Protein AF-A0A9D3A154-F1 (afdb_monomer_lite)

Structure (mmCIF, N/CA/C/O backbone):
data_AF-A0A9D3A154-F1
#
_entry.id   AF-A0A9D3A154-F1
#
loop_
_atom_site.group_PDB
_atom_site.id
_atom_site.type_symbol
_atom_site.label_atom_id
_atom_site.label_alt_id
_atom_site.label_comp_id
_atom_site.label_asym_id
_atom_site.label_entity_id
_atom_site.label_seq_id
_atom_site.pdbx_PDB_ins_code
_atom_site.Cartn_x
_atom_site.Cartn_y
_atom_site.Cartn_z
_atom_site.occupancy
_atom_site.B_iso_or_equiv
_atom_site.auth_seq_id
_atom_site.auth_comp_id
_atom_site.auth_asym_id
_atom_site.auth_atom_id
_atom_site.pdbx_PDB_model_num
ATOM 1 N N . MET A 1 1 ? 9.522 -11.370 -33.862 1.00 30.44 1 MET A N 1
ATOM 2 C CA . MET A 1 1 ? 8.485 -11.653 -32.853 1.00 30.44 1 MET A CA 1
ATOM 3 C C . MET A 1 1 ? 9.233 -11.947 -31.583 1.00 30.44 1 MET A C 1
ATOM 5 O O . MET A 1 1 ? 9.770 -13.033 -31.438 1.00 30.44 1 MET A O 1
ATOM 9 N N . GLU A 1 2 ? 9.398 -10.911 -30.780 1.00 31.50 2 GLU A N 1
ATOM 10 C CA . GLU A 1 2 ? 9.996 -10.977 -29.456 1.00 31.50 2 GLU A CA 1
ATOM 11 C C . GLU A 1 2 ? 8.794 -10.870 -28.520 1.00 31.50 2 GLU A C 1
ATOM 13 O O . GLU A 1 2 ? 8.048 -9.892 -28.587 1.00 31.50 2 GLU A O 1
ATOM 18 N N . GLU A 1 3 ? 8.485 -11.957 -27.817 1.00 31.73 3 GLU A N 1
ATOM 19 C CA . GLU A 1 3 ? 7.408 -11.964 -26.832 1.00 31.73 3 GLU A CA 1
ATOM 20 C C . GLU A 1 3 ? 7.877 -11.118 -25.647 1.00 31.73 3 GLU A C 1
ATOM 22 O O . GLU A 1 3 ? 8.696 -11.548 -24.839 1.00 31.73 3 GLU A O 1
ATOM 27 N N . ASP A 1 4 ? 7.407 -9.872 -25.625 1.00 33.56 4 ASP A N 1
ATOM 28 C CA . ASP A 1 4 ? 7.617 -8.891 -24.563 1.00 33.56 4 ASP A CA 1
ATOM 29 C C . ASP A 1 4 ? 6.928 -9.440 -23.297 1.00 33.56 4 ASP A C 1
ATOM 31 O O . ASP A 1 4 ? 5.704 -9.365 -23.150 1.00 33.56 4 ASP A O 1
ATOM 35 N N . GLU A 1 5 ? 7.701 -10.099 -22.428 1.00 31.95 5 GLU A N 1
ATOM 36 C CA . GLU A 1 5 ? 7.238 -10.611 -21.137 1.00 31.95 5 GLU A CA 1
ATOM 37 C C . GLU A 1 5 ? 6.654 -9.422 -20.349 1.00 31.95 5 GLU A C 1
ATOM 39 O O . GLU A 1 5 ? 7.361 -8.432 -20.140 1.00 31.95 5 GLU A O 1
ATOM 44 N N . PRO A 1 6 ? 5.367 -9.437 -19.951 1.00 35.31 6 PRO A N 1
ATOM 45 C CA . PRO A 1 6 ? 4.766 -8.275 -19.318 1.00 35.31 6 PRO A CA 1
ATOM 46 C C . PRO A 1 6 ? 5.493 -7.993 -18.004 1.00 35.31 6 PRO A C 1
ATOM 48 O O . PRO A 1 6 ? 5.535 -8.845 -17.116 1.00 35.31 6 PRO A O 1
ATOM 51 N N . ASP A 1 7 ? 6.065 -6.790 -17.890 1.00 35.94 7 ASP A N 1
ATOM 52 C CA . ASP A 1 7 ? 6.699 -6.294 -16.672 1.00 35.94 7 ASP A CA 1
ATOM 53 C C . ASP A 1 7 ? 5.671 -6.305 -15.525 1.00 35.94 7 ASP A C 1
ATOM 55 O O . ASP A 1 7 ? 4.886 -5.375 -15.323 1.00 35.94 7 ASP A O 1
ATOM 59 N N . CYS A 1 8 ? 5.655 -7.408 -14.776 1.00 24.75 8 CYS A N 1
ATOM 60 C CA . CYS A 1 8 ? 4.882 -7.578 -13.558 1.00 24.75 8 CYS A CA 1
ATOM 61 C C . CYS A 1 8 ? 5.476 -6.678 -12.471 1.00 24.75 8 CYS A C 1
ATOM 63 O O . CYS A 1 8 ? 6.341 -7.089 -11.694 1.00 24.75 8 CYS A O 1
ATOM 65 N N . TYR A 1 9 ? 5.000 -5.438 -12.396 1.00 34.34 9 TYR A N 1
ATOM 66 C CA . TYR A 1 9 ? 5.184 -4.610 -11.214 1.00 34.34 9 TYR A CA 1
ATOM 67 C C . TYR A 1 9 ? 4.374 -5.238 -10.073 1.00 34.34 9 TYR A C 1
ATOM 69 O O . TYR A 1 9 ? 3.149 -5.158 -10.017 1.00 34.34 9 TYR A O 1
ATOM 77 N N . LEU A 1 10 ? 5.077 -5.942 -9.187 1.00 30.25 10 LEU A N 1
ATOM 78 C CA . LEU A 1 10 ? 4.540 -6.527 -7.962 1.00 30.25 10 LEU A CA 1
ATOM 79 C C . LEU A 1 10 ? 3.996 -5.417 -7.050 1.00 30.25 10 LEU A C 1
ATOM 81 O O . LEU A 1 10 ? 4.745 -4.830 -6.271 1.00 30.25 10 LEU A O 1
ATOM 85 N N . LEU A 1 11 ? 2.686 -5.167 -7.100 1.00 33.34 11 LEU A N 1
ATOM 86 C CA . LEU A 1 11 ? 1.977 -4.481 -6.020 1.00 33.34 11 LEU A CA 1
ATOM 87 C C . LEU A 1 11 ? 2.006 -5.390 -4.781 1.00 33.34 11 LEU A C 1
ATOM 89 O O . LEU A 1 11 ? 1.239 -6.345 -4.671 1.00 33.34 11 LEU A O 1
ATOM 93 N N . GLN A 1 12 ? 2.926 -5.122 -3.851 1.00 35.62 12 GLN A N 1
ATOM 94 C CA . GLN A 1 12 ? 2.906 -5.750 -2.530 1.00 35.62 12 GLN A CA 1
ATOM 95 C C . GLN A 1 12 ? 1.895 -5.022 -1.644 1.00 35.62 12 GLN A C 1
ATOM 97 O O . GLN A 1 12 ? 2.239 -4.080 -0.942 1.00 35.62 12 GLN A O 1
ATOM 102 N N . LEU A 1 13 ? 0.649 -5.489 -1.649 1.00 35.44 13 LEU A N 1
ATOM 103 C CA . LEU A 1 13 ? -0.333 -5.129 -0.631 1.00 35.44 13 LEU A CA 1
ATOM 104 C C . LEU A 1 13 ? -0.162 -6.089 0.554 1.00 35.44 13 LEU A C 1
ATOM 106 O O . LEU A 1 13 ? -0.408 -7.286 0.423 1.00 35.44 13 LEU A O 1
ATOM 110 N N . ARG A 1 14 ? 0.316 -5.589 1.699 1.00 33.12 14 ARG A N 1
ATOM 111 C CA . ARG A 1 14 ? 0.439 -6.378 2.935 1.00 33.12 14 ARG A CA 1
ATOM 112 C C . ARG A 1 14 ? -0.752 -6.080 3.843 1.00 33.12 14 ARG A C 1
ATOM 114 O O . ARG A 1 14 ? -0.836 -4.995 4.402 1.00 33.12 14 ARG A O 1
ATOM 121 N N . ALA A 1 15 ? -1.660 -7.044 3.981 1.00 29.73 15 ALA A N 1
ATOM 122 C CA . ALA A 1 15 ? -2.709 -7.035 5.000 1.00 29.73 15 ALA A CA 1
ATOM 123 C C . ALA A 1 15 ? -2.252 -7.834 6.236 1.00 29.73 15 ALA A C 1
ATOM 125 O O . ALA A 1 15 ? -1.430 -8.742 6.132 1.00 29.73 15 ALA A O 1
ATOM 126 N N . ILE A 1 16 ? -2.768 -7.453 7.400 1.00 38.03 16 ILE A N 1
ATOM 127 C CA . ILE A 1 16 ? -2.206 -7.697 8.731 1.00 38.03 16 ILE A CA 1
ATOM 128 C C . ILE A 1 16 ? -3.308 -8.410 9.577 1.00 38.03 16 ILE A C 1
ATOM 130 O O . ILE A 1 16 ? -4.285 -7.766 9.969 1.00 38.03 16 ILE A O 1
ATOM 134 N N . ARG A 1 17 ? -3.178 -9.740 9.846 1.00 34.47 17 ARG A N 1
ATOM 135 C CA . ARG A 1 17 ? -3.682 -10.372 11.108 1.00 34.47 17 ARG A CA 1
ATOM 136 C C . ARG A 1 17 ? -2.711 -11.377 11.800 1.00 34.47 17 ARG A C 1
ATOM 138 O O . ARG A 1 17 ? -2.226 -12.319 11.179 1.00 34.47 17 ARG A O 1
ATOM 145 N N . ARG A 1 18 ? -2.468 -11.260 13.124 1.00 48.03 18 ARG A N 1
ATOM 146 C CA . ARG A 1 18 ? -1.496 -12.082 13.911 1.00 48.03 18 ARG A CA 1
ATOM 147 C C . ARG A 1 18 ? -1.865 -13.560 14.176 1.00 48.03 18 ARG A C 1
ATOM 149 O O . ARG A 1 18 ? -2.899 -13.867 14.763 1.00 48.03 18 ARG A O 1
ATOM 156 N N . GLY A 1 19 ? -0.872 -14.436 13.959 1.00 28.89 19 GLY A N 1
ATOM 157 C CA . GLY A 1 19 ? -0.697 -15.760 14.579 1.00 28.89 19 GLY A CA 1
ATOM 158 C C . GLY A 1 19 ? 0.781 -16.197 14.529 1.00 28.89 19 GLY A C 1
ATOM 159 O O . GLY A 1 19 ? 1.389 -16.224 13.466 1.00 28.89 19 GLY A O 1
ATOM 160 N N . LEU A 1 20 ? 1.404 -16.471 15.680 1.00 38.94 20 LEU A N 1
ATOM 161 C CA . LEU A 1 20 ? 2.854 -16.676 15.854 1.00 38.94 20 LEU A CA 1
ATOM 162 C C . LEU A 1 20 ? 3.486 -17.765 14.950 1.00 38.94 20 LEU A C 1
ATOM 164 O O . LEU A 1 20 ? 3.359 -18.957 15.225 1.00 38.94 20 LEU A O 1
ATOM 168 N N . ARG A 1 21 ? 4.317 -17.360 13.974 1.00 39.53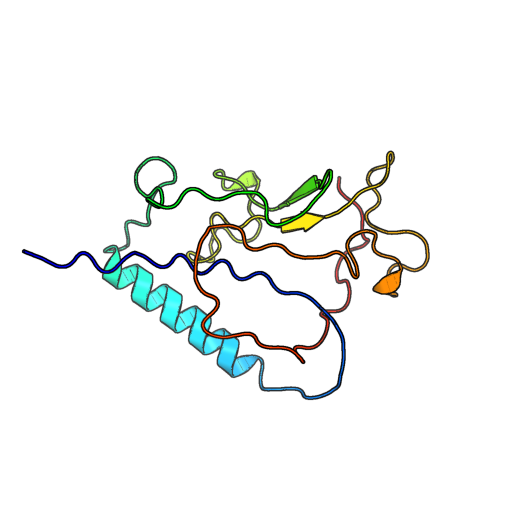 21 ARG A N 1
ATOM 169 C CA . ARG A 1 21 ? 5.479 -18.142 13.494 1.00 39.53 21 ARG A CA 1
ATOM 170 C C . ARG A 1 21 ? 6.544 -17.217 12.886 1.00 39.53 21 ARG A C 1
ATOM 172 O O . ARG A 1 21 ? 6.479 -16.878 11.711 1.00 39.53 21 ARG A O 1
ATOM 179 N N . MET A 1 22 ? 7.554 -16.831 13.673 1.00 40.50 22 MET A N 1
ATOM 180 C CA . MET A 1 22 ? 8.716 -16.067 13.189 1.00 40.50 22 MET A CA 1
ATOM 181 C C . MET A 1 22 ? 9.468 -16.858 12.103 1.00 40.50 22 MET A C 1
ATOM 183 O O . MET A 1 22 ? 10.255 -17.755 12.407 1.00 40.50 22 MET A O 1
ATOM 187 N N . LYS A 1 23 ? 9.252 -16.546 10.823 1.00 43.22 23 LYS A N 1
ATOM 188 C CA . LYS A 1 23 ? 10.154 -16.962 9.741 1.00 43.22 23 LYS A CA 1
ATOM 189 C C . LYS A 1 23 ? 11.137 -15.814 9.466 1.00 43.22 23 LYS A C 1
ATOM 191 O O . LYS A 1 23 ? 10.734 -14.728 9.084 1.00 43.22 23 LYS A O 1
ATOM 196 N N . SER A 1 24 ? 12.421 -16.097 9.715 1.00 50.88 24 SER A N 1
ATOM 197 C CA . SER A 1 24 ? 13.644 -15.282 9.553 1.00 50.88 24 SER A CA 1
ATOM 198 C C . SER A 1 24 ? 13.540 -14.031 8.653 1.00 50.88 24 SER A C 1
ATOM 200 O O . SER A 1 24 ? 13.639 -14.122 7.427 1.00 50.88 24 SER A O 1
ATOM 202 N N . THR A 1 25 ? 13.459 -12.856 9.285 1.00 61.72 25 THR A N 1
ATOM 203 C CA . THR A 1 25 ? 13.606 -11.512 8.685 1.00 61.72 25 THR A CA 1
ATOM 204 C C . THR A 1 25 ? 14.870 -11.371 7.823 1.00 61.72 25 THR A C 1
ATOM 206 O O . THR A 1 25 ? 14.861 -10.683 6.805 1.00 61.72 25 THR A O 1
ATOM 209 N N . THR A 1 26 ? 15.933 -12.112 8.149 1.00 72.25 26 THR A N 1
ATOM 210 C CA . THR A 1 26 ? 17.194 -12.168 7.392 1.00 72.25 26 THR A CA 1
ATOM 211 C C . THR A 1 26 ? 17.006 -12.624 5.943 1.00 72.25 26 THR A C 1
ATOM 213 O O . THR A 1 26 ? 17.629 -12.079 5.036 1.00 72.25 26 THR A O 1
ATOM 216 N N . LYS A 1 27 ? 16.124 -13.601 5.685 1.00 76.00 27 LYS A N 1
ATOM 217 C CA . LYS A 1 27 ? 15.883 -14.091 4.315 1.00 76.00 27 LYS A CA 1
ATOM 218 C C . LYS A 1 27 ? 15.207 -13.038 3.443 1.00 76.00 27 LYS A C 1
ATOM 220 O O . LYS A 1 27 ? 15.505 -12.959 2.254 1.00 76.00 27 LYS A O 1
ATOM 225 N N . GLN A 1 28 ? 14.306 -12.247 4.024 1.00 77.12 28 GLN A N 1
ATOM 226 C CA . GLN A 1 28 ? 13.617 -11.184 3.299 1.00 77.12 28 GLN A CA 1
ATOM 227 C C . GLN A 1 28 ? 14.584 -10.057 2.930 1.00 77.12 28 GLN A C 1
ATOM 229 O O . GLN A 1 28 ? 14.580 -9.617 1.784 1.00 77.12 28 GLN A O 1
ATOM 234 N N . ALA A 1 29 ? 15.478 -9.682 3.851 1.00 81.38 29 ALA A N 1
ATOM 235 C CA . ALA A 1 29 ? 16.527 -8.700 3.586 1.00 81.38 29 ALA A CA 1
ATOM 236 C C . ALA A 1 29 ? 17.456 -9.138 2.437 1.00 81.38 29 ALA A C 1
ATOM 238 O O . ALA A 1 29 ? 17.701 -8.364 1.514 1.00 81.38 29 ALA A O 1
ATOM 239 N N . ILE A 1 30 ? 17.900 -10.404 2.425 1.00 87.94 30 ILE A N 1
ATOM 240 C CA . ILE A 1 30 ? 18.728 -10.945 1.330 1.00 87.94 30 ILE A CA 1
ATOM 241 C C . ILE A 1 30 ? 17.991 -10.857 -0.013 1.00 87.94 30 ILE A C 1
ATOM 243 O O . ILE A 1 30 ? 18.570 -10.425 -1.007 1.00 87.94 30 ILE A O 1
ATOM 247 N N . LYS A 1 31 ? 16.705 -11.232 -0.056 1.00 85.31 31 LYS A N 1
ATOM 248 C CA . LYS A 1 31 ? 15.895 -11.132 -1.281 1.00 85.31 31 LYS A CA 1
ATOM 249 C C . LYS A 1 31 ? 15.758 -9.690 -1.770 1.00 85.31 31 LYS A C 1
ATOM 251 O O . LYS A 1 31 ? 15.843 -9.464 -2.973 1.00 85.31 31 LYS A O 1
ATOM 256 N N . GLN A 1 32 ? 15.571 -8.732 -0.862 1.00 85.12 32 GLN A N 1
ATOM 257 C CA . GLN A 1 32 ? 15.515 -7.307 -1.198 1.00 85.12 32 GLN A CA 1
ATOM 258 C C . GLN A 1 32 ? 16.827 -6.834 -1.835 1.00 85.12 32 GLN A C 1
ATOM 260 O O . GLN A 1 32 ? 16.797 -6.228 -2.903 1.00 85.12 32 GLN A O 1
ATOM 265 N N . ILE A 1 33 ? 17.972 -7.179 -1.237 1.00 90.00 33 ILE A N 1
ATOM 266 C CA . ILE A 1 33 ? 19.299 -6.830 -1.767 1.00 90.00 33 ILE A CA 1
ATOM 267 C C . ILE A 1 33 ? 19.507 -7.436 -3.157 1.00 90.00 33 ILE A C 1
ATOM 269 O O . ILE A 1 33 ? 19.874 -6.725 -4.089 1.00 90.00 33 ILE A O 1
ATOM 273 N N . LEU A 1 34 ? 19.218 -8.729 -3.327 1.00 90.94 34 LEU A N 1
ATOM 274 C CA . LEU A 1 34 ? 19.330 -9.395 -4.628 1.00 90.94 34 LEU A CA 1
ATOM 275 C C . LEU A 1 34 ? 18.422 -8.753 -5.686 1.00 90.94 34 LEU A C 1
ATOM 277 O O . LEU A 1 34 ? 18.834 -8.605 -6.835 1.00 90.94 34 LEU A O 1
ATOM 281 N N . GLY A 1 35 ? 17.211 -8.340 -5.304 1.00 87.12 35 GLY A N 1
ATOM 282 C CA . GLY A 1 35 ? 16.301 -7.598 -6.173 1.00 87.12 35 GLY A CA 1
ATOM 283 C C . GLY A 1 35 ? 16.894 -6.268 -6.639 1.00 87.12 35 GLY A C 1
ATOM 284 O O . GLY A 1 35 ? 16.873 -5.983 -7.834 1.00 87.12 35 GLY A O 1
ATOM 285 N N . MET A 1 36 ? 17.487 -5.492 -5.728 1.00 88.44 36 MET A N 1
ATOM 286 C CA . MET A 1 36 ? 18.152 -4.227 -6.070 1.00 88.44 36 MET A CA 1
ATOM 287 C C . MET A 1 36 ? 19.353 -4.438 -6.997 1.00 88.44 36 MET A C 1
ATOM 289 O O . MET A 1 36 ? 19.476 -3.741 -8.000 1.00 88.44 36 MET A O 1
ATOM 293 N N . VAL A 1 37 ? 20.185 -5.452 -6.735 1.00 90.00 37 VAL A N 1
ATOM 294 C CA . VAL A 1 37 ? 21.307 -5.808 -7.620 1.00 90.00 37 VAL A CA 1
ATOM 295 C C . VAL A 1 37 ? 20.802 -6.194 -9.014 1.00 90.00 37 VAL A C 1
ATOM 297 O O . VAL A 1 37 ? 21.319 -5.701 -10.013 1.00 90.00 37 VAL A O 1
ATOM 300 N N . LYS A 1 38 ? 19.751 -7.019 -9.114 1.00 89.19 38 LYS A N 1
ATOM 301 C CA . LYS A 1 38 ? 19.143 -7.377 -10.407 1.00 89.19 38 LYS A CA 1
ATOM 302 C C . LYS A 1 38 ? 18.630 -6.142 -11.157 1.00 89.19 38 LYS A C 1
ATOM 304 O O . LYS A 1 38 ? 18.819 -6.057 -12.367 1.00 89.19 38 LYS A O 1
ATOM 309 N N . MET A 1 39 ? 18.000 -5.198 -10.456 1.00 85.25 39 MET A N 1
ATOM 310 C CA . MET A 1 39 ? 17.535 -3.936 -11.043 1.00 85.25 39 MET A CA 1
ATOM 311 C C . MET A 1 39 ? 18.702 -3.096 -11.577 1.00 85.25 39 MET A C 1
ATOM 313 O O . MET A 1 39 ? 18.611 -2.599 -12.696 1.00 85.25 39 MET A O 1
ATOM 317 N N . ALA A 1 40 ? 19.808 -3.003 -10.831 1.00 87.25 40 ALA A N 1
ATOM 318 C CA . ALA A 1 40 ? 21.023 -2.304 -11.262 1.00 87.25 40 ALA A CA 1
ATOM 319 C C . ALA A 1 40 ? 21.538 -2.824 -12.604 1.00 87.25 40 ALA A C 1
ATOM 321 O O . ALA A 1 40 ? 21.795 -2.040 -13.516 1.00 87.25 40 ALA A O 1
ATOM 322 N N . PHE A 1 41 ? 21.609 -4.149 -12.750 1.00 89.62 41 PHE A N 1
ATOM 323 C CA . PHE A 1 41 ? 22.025 -4.778 -14.000 1.00 89.62 41 PHE A CA 1
ATOM 324 C C . PHE A 1 41 ? 20.985 -4.631 -15.120 1.00 89.62 41 PHE A C 1
ATOM 326 O O . PHE A 1 41 ? 21.368 -4.284 -16.233 1.00 89.62 41 PHE A O 1
ATOM 333 N N . LYS A 1 42 ? 19.686 -4.858 -14.853 1.00 86.88 42 LYS A N 1
ATOM 334 C CA . LYS A 1 42 ? 18.618 -4.764 -15.876 1.00 86.88 42 LYS A CA 1
ATOM 335 C C . LYS A 1 42 ? 18.555 -3.371 -16.503 1.00 86.88 42 LYS A C 1
ATOM 337 O O . LYS A 1 42 ? 18.342 -3.258 -17.704 1.00 86.88 42 LYS A O 1
ATOM 342 N N . TYR A 1 43 ? 18.738 -2.338 -15.690 1.00 83.50 43 TYR A N 1
ATOM 343 C CA . TYR A 1 43 ? 18.580 -0.950 -16.109 1.00 83.50 43 TYR A CA 1
ATOM 344 C C . TYR A 1 43 ? 19.907 -0.212 -16.291 1.00 83.50 43 TYR A C 1
ATOM 346 O O . TYR A 1 43 ? 19.899 0.997 -16.462 1.00 83.50 43 TYR A O 1
ATOM 354 N N . ASN A 1 44 ? 21.052 -0.904 -16.244 1.00 85.06 44 ASN A N 1
ATOM 355 C CA . ASN A 1 44 ? 22.378 -0.284 -16.350 1.00 85.06 44 ASN A CA 1
ATOM 356 C C . ASN A 1 44 ? 22.554 0.939 -15.415 1.00 85.06 44 ASN A C 1
ATOM 358 O O . ASN A 1 44 ? 23.122 1.957 -15.795 1.00 85.06 44 ASN A O 1
ATOM 362 N N . ASN A 1 45 ? 22.024 0.844 -14.190 1.00 80.25 45 ASN A N 1
ATOM 363 C CA . ASN A 1 45 ? 21.908 1.928 -13.200 1.00 80.25 45 ASN A CA 1
ATOM 364 C C . ASN A 1 45 ? 21.032 3.144 -13.590 1.00 80.25 45 ASN A C 1
ATOM 366 O O . ASN A 1 45 ? 20.904 4.071 -12.792 1.00 80.25 45 ASN A O 1
ATOM 370 N N . GLU A 1 46 ? 20.366 3.134 -14.743 1.00 83.50 46 GLU A N 1
ATOM 371 C CA . GLU A 1 46 ? 19.396 4.147 -15.172 1.00 83.50 46 GLU A CA 1
ATOM 372 C C . GLU A 1 46 ? 17.972 3.713 -14.814 1.00 83.50 46 GLU A C 1
ATOM 374 O O . GLU A 1 46 ? 17.231 3.141 -15.612 1.00 83.50 46 GLU A O 1
ATOM 379 N N . LEU A 1 47 ? 17.585 3.946 -13.561 1.00 81.06 47 LEU A N 1
ATOM 380 C CA . LEU A 1 47 ? 16.285 3.502 -13.063 1.00 81.06 47 LEU A CA 1
ATOM 381 C C . LEU A 1 47 ? 15.114 4.127 -13.841 1.00 81.06 47 LEU A C 1
ATOM 383 O O . LEU A 1 47 ? 15.191 5.302 -14.209 1.00 81.06 47 LEU A O 1
ATOM 387 N N . PRO A 1 48 ? 14.007 3.381 -14.032 1.00 78.75 48 PRO A N 1
ATOM 388 C CA . PRO A 1 48 ? 12.817 3.897 -14.696 1.00 78.75 48 PRO A CA 1
ATOM 389 C C . PRO A 1 48 ? 12.353 5.217 -14.076 1.00 78.75 48 PRO A C 1
ATOM 391 O O . PRO A 1 48 ? 12.194 5.317 -12.859 1.00 78.75 48 PRO A O 1
ATOM 394 N N . ASN A 1 49 ? 12.131 6.223 -14.920 1.00 82.12 49 ASN A N 1
ATOM 395 C CA . ASN A 1 49 ? 11.581 7.508 -14.509 1.00 82.12 49 ASN A CA 1
ATOM 396 C C . ASN A 1 49 ? 10.051 7.462 -14.590 1.00 82.12 49 ASN A C 1
ATOM 398 O O . ASN A 1 49 ? 9.501 6.862 -15.513 1.00 82.12 49 ASN A O 1
ATOM 402 N N . SER A 1 50 ? 9.357 8.153 -13.685 1.00 80.69 50 SER A N 1
ATOM 403 C CA . SER A 1 50 ? 7.888 8.232 -13.673 1.00 80.69 50 SER A CA 1
ATOM 404 C C . SER A 1 50 ? 7.274 8.687 -15.007 1.00 80.69 50 SER A C 1
ATOM 406 O O . SER A 1 50 ? 6.154 8.302 -15.327 1.00 80.69 50 SER A O 1
ATOM 408 N N . LYS A 1 51 ? 8.010 9.453 -15.824 1.00 80.31 51 LYS A N 1
ATOM 409 C CA . LYS A 1 51 ? 7.567 9.939 -17.142 1.00 80.31 51 LYS A CA 1
ATOM 410 C C . LYS A 1 51 ? 7.845 8.976 -18.297 1.00 80.31 51 LYS A C 1
ATOM 412 O O . LYS A 1 51 ? 7.219 9.108 -19.343 1.00 80.31 51 LYS A O 1
ATOM 417 N N . THR A 1 52 ? 8.798 8.056 -18.149 1.00 76.44 52 THR A N 1
ATOM 418 C CA . THR A 1 52 ? 9.276 7.195 -19.252 1.00 76.44 52 THR A CA 1
ATOM 419 C C . THR A 1 52 ? 9.060 5.704 -19.004 1.00 76.44 52 THR A C 1
ATOM 421 O O . THR A 1 52 ? 9.061 4.930 -19.954 1.00 76.44 52 THR A O 1
ATOM 424 N N . GLY A 1 53 ? 8.853 5.299 -17.749 1.00 68.50 53 GLY A N 1
ATOM 425 C CA . GLY A 1 53 ? 8.723 3.911 -17.305 1.00 68.50 53 GLY A CA 1
ATOM 426 C C . GLY A 1 53 ? 7.319 3.531 -16.841 1.00 68.50 53 GLY A C 1
ATOM 427 O O . GLY A 1 53 ? 7.187 2.721 -15.926 1.00 68.50 53 GLY A O 1
ATOM 428 N N . ALA A 1 54 ? 6.276 4.141 -17.407 1.00 65.12 54 ALA A N 1
ATOM 429 C CA . ALA A 1 54 ? 4.902 3.838 -17.024 1.00 65.12 54 ALA A CA 1
ATOM 430 C C . ALA A 1 54 ? 4.527 2.397 -17.410 1.00 65.12 54 ALA A C 1
ATOM 432 O O . ALA A 1 54 ? 4.746 1.958 -18.542 1.00 65.12 54 ALA A O 1
ATOM 433 N N . SER A 1 55 ? 3.930 1.669 -16.464 1.00 75.69 55 SER A N 1
ATOM 434 C CA . SER A 1 55 ? 3.323 0.369 -16.742 1.00 75.69 55 SER A CA 1
ATOM 435 C C . SER A 1 55 ? 2.256 0.514 -17.833 1.00 75.69 55 SER A C 1
ATOM 437 O O . SER A 1 55 ? 1.494 1.478 -17.839 1.00 75.69 55 SER A O 1
ATOM 439 N N . ARG A 1 56 ? 2.166 -0.468 -18.739 1.00 82.88 56 ARG A N 1
ATOM 440 C CA . ARG A 1 56 ? 1.080 -0.544 -19.736 1.00 82.88 56 ARG A CA 1
ATOM 441 C C . ARG A 1 56 ? -0.268 -0.945 -19.110 1.00 82.88 56 ARG A C 1
ATOM 443 O O . ARG A 1 56 ? -1.279 -0.951 -19.804 1.00 82.88 56 ARG A O 1
ATOM 450 N N . ILE A 1 57 ? -0.273 -1.320 -17.828 1.00 86.25 57 ILE A N 1
ATOM 451 C CA . ILE A 1 57 ? -1.464 -1.711 -17.075 1.00 86.25 57 ILE A CA 1
ATOM 452 C C . ILE A 1 57 ? -2.082 -0.472 -16.429 1.00 86.25 57 ILE A C 1
ATOM 454 O O . ILE A 1 57 ? -1.400 0.290 -15.746 1.00 86.25 57 ILE A O 1
ATOM 458 N N . GLU A 1 58 ? -3.388 -0.304 -16.613 1.00 86.19 58 GLU A N 1
ATOM 459 C CA . GLU A 1 58 ? -4.167 0.687 -15.881 1.00 86.19 58 GLU A CA 1
ATOM 460 C C . GLU A 1 58 ? -4.521 0.143 -14.494 1.00 86.19 58 GLU A C 1
ATOM 462 O O . GLU A 1 58 ? -5.093 -0.944 -14.358 1.00 86.19 58 GLU A O 1
ATOM 467 N N . TYR A 1 59 ? -4.170 0.911 -13.464 1.00 88.94 59 TYR A N 1
ATOM 468 C CA . TYR A 1 59 ? -4.444 0.571 -12.076 1.00 88.94 59 TYR A CA 1
ATOM 469 C C . TYR A 1 59 ? -5.554 1.454 -11.512 1.00 88.94 59 TYR A C 1
ATOM 471 O O . TYR A 1 59 ? -5.629 2.650 -11.786 1.00 88.94 59 TYR A O 1
ATOM 479 N N . ARG A 1 60 ? -6.378 0.863 -10.652 1.00 92.12 60 ARG A N 1
ATOM 480 C CA . ARG A 1 60 ? -7.310 1.552 -9.760 1.00 92.12 60 ARG A CA 1
ATOM 481 C C . ARG A 1 60 ? -6.805 1.491 -8.322 1.00 92.12 60 ARG A C 1
ATOM 483 O O . ARG A 1 60 ? -6.017 0.611 -7.967 1.00 92.12 60 ARG A O 1
ATOM 490 N N . LEU A 1 61 ? -7.316 2.384 -7.477 1.00 94.06 61 LEU A N 1
ATOM 491 C CA . LEU A 1 61 ? -7.031 2.339 -6.046 1.00 94.06 61 LEU A CA 1
ATOM 492 C C . LEU A 1 61 ? -7.523 1.008 -5.441 1.00 94.06 61 LEU A C 1
ATOM 494 O O . LEU A 1 61 ? -8.640 0.574 -5.743 1.00 94.06 61 LEU A O 1
ATOM 498 N N . PRO A 1 62 ? -6.712 0.343 -4.599 1.00 94.44 62 PRO A N 1
ATOM 499 C CA . PRO A 1 62 ? -7.015 -0.984 -4.069 1.00 94.44 62 PRO A CA 1
ATOM 500 C C . PRO A 1 62 ? -7.954 -0.938 -2.851 1.00 94.44 62 PRO A C 1
ATOM 502 O O . PRO A 1 62 ? -7.824 -1.749 -1.937 1.00 94.44 62 PRO A O 1
ATOM 505 N N . PHE A 1 63 ? -8.895 0.004 -2.806 1.00 95.75 63 PHE A N 1
ATOM 506 C CA . PHE A 1 63 ? -9.812 0.191 -1.682 1.00 95.75 63 PHE A CA 1
ATOM 507 C C . PHE A 1 63 ? -11.088 0.924 -2.102 1.00 95.75 63 PHE A C 1
ATOM 509 O O . PHE A 1 63 ? -11.150 1.565 -3.150 1.00 95.75 63 PHE A O 1
ATOM 516 N N . GLU A 1 64 ? -12.106 0.834 -1.249 1.00 95.00 64 GLU A N 1
ATOM 517 C CA . GLU A 1 64 ? -13.327 1.634 -1.348 1.00 95.00 64 GLU A CA 1
ATOM 518 C C . GLU A 1 64 ? -13.272 2.827 -0.386 1.00 95.00 64 GLU A C 1
ATOM 520 O O . GLU A 1 64 ? -12.627 2.773 0.667 1.00 95.00 64 GLU A O 1
ATOM 525 N N . GLY A 1 65 ? -14.007 3.887 -0.728 1.00 94.38 65 GLY A N 1
ATOM 526 C CA . GLY A 1 65 ? -14.094 5.103 0.078 1.00 94.38 65 GLY A CA 1
ATOM 527 C C . GLY A 1 65 ? -12.879 6.021 -0.063 1.00 94.38 65 GLY A C 1
ATOM 528 O O . GLY A 1 65 ? -12.086 5.900 -0.995 1.00 94.38 65 GLY A O 1
ATOM 529 N N . ALA A 1 66 ? -12.768 6.974 0.860 1.00 94.25 66 ALA A N 1
ATOM 530 C CA . ALA A 1 66 ? -11.679 7.942 0.893 1.00 94.25 66 ALA A CA 1
ATOM 531 C C . ALA A 1 66 ? -10.563 7.463 1.828 1.00 94.25 66 ALA A C 1
ATOM 533 O O . ALA A 1 66 ? -10.827 7.070 2.965 1.00 94.25 66 ALA A O 1
ATOM 534 N N . TRP A 1 67 ? -9.332 7.508 1.327 1.00 95.88 67 TRP A N 1
ATOM 535 C CA . TRP A 1 67 ? -8.111 7.219 2.070 1.00 95.88 67 TRP A CA 1
ATOM 536 C C . TRP A 1 67 ? -7.119 8.354 1.828 1.00 95.88 67 TRP A C 1
ATOM 538 O O . TRP A 1 67 ? -7.114 8.974 0.764 1.00 95.88 67 TRP A O 1
ATOM 548 N N . THR A 1 68 ? -6.276 8.597 2.818 1.00 94.06 68 THR A N 1
ATOM 549 C CA . THR A 1 68 ? -5.214 9.598 2.808 1.00 94.06 68 THR A CA 1
ATOM 550 C C . THR A 1 68 ? -3.916 8.936 2.355 1.00 94.06 68 THR A C 1
ATOM 552 O O . THR A 1 68 ? -3.581 7.841 2.814 1.00 94.06 68 THR A O 1
ATOM 555 N N . VAL A 1 69 ? -3.186 9.591 1.450 1.00 93.06 69 VAL A N 1
ATOM 556 C CA . VAL A 1 69 ? -1.808 9.209 1.112 1.00 93.06 69 VAL A CA 1
ATOM 557 C C . VAL A 1 69 ? -0.919 9.660 2.262 1.00 93.06 69 VAL A C 1
ATOM 559 O O . VAL A 1 69 ? -0.824 10.854 2.520 1.00 93.06 69 VAL A O 1
ATOM 562 N N . PHE A 1 70 ? -0.317 8.705 2.965 1.00 89.44 70 PHE A N 1
ATOM 563 C CA . PHE A 1 70 ? 0.566 8.978 4.096 1.00 89.44 70 PHE A CA 1
ATOM 564 C C . PHE A 1 70 ? 2.020 9.135 3.650 1.00 89.44 70 PHE A C 1
ATOM 566 O O . PHE A 1 70 ? 2.691 10.076 4.045 1.00 89.44 70 PHE A O 1
ATOM 573 N N . ASN A 1 71 ? 2.481 8.244 2.771 1.00 88.62 71 ASN A N 1
ATOM 574 C CA . ASN A 1 71 ? 3.767 8.359 2.095 1.00 88.62 71 ASN A CA 1
ATOM 575 C C . ASN A 1 71 ? 3.618 7.956 0.634 1.00 88.62 71 ASN A C 1
ATOM 577 O O . ASN A 1 71 ? 2.738 7.173 0.271 1.00 88.62 71 ASN A O 1
ATOM 581 N N . GLY A 1 72 ? 4.564 8.401 -0.175 1.00 91.00 72 GLY A N 1
ATOM 582 C CA . GLY A 1 72 ? 4.689 8.022 -1.565 1.00 91.00 72 GLY A CA 1
ATOM 583 C C . GLY A 1 72 ? 4.282 9.125 -2.516 1.00 91.00 72 GLY A C 1
ATOM 584 O O . GLY A 1 72 ? 3.734 10.159 -2.144 1.00 91.00 72 GLY A O 1
ATOM 585 N N . GLY A 1 73 ? 4.559 8.872 -3.783 1.00 88.44 73 GLY A N 1
ATOM 586 C CA . GLY A 1 73 ? 4.448 9.873 -4.820 1.00 88.44 73 GLY A CA 1
ATOM 587 C C . GLY A 1 73 ? 5.416 9.584 -5.949 1.00 88.44 73 GLY A C 1
ATOM 588 O O . GLY A 1 73 ? 6.134 8.581 -5.958 1.00 88.44 73 GLY A O 1
ATOM 589 N N . ILE A 1 74 ? 5.437 10.499 -6.909 1.00 90.19 74 ILE A N 1
ATOM 590 C CA . ILE A 1 74 ? 6.442 10.506 -7.974 1.00 90.19 74 ILE A CA 1
ATOM 591 C C . ILE A 1 74 ? 7.686 11.321 -7.595 1.00 90.19 74 ILE A C 1
ATOM 593 O O . ILE A 1 74 ? 8.672 11.271 -8.331 1.00 90.19 74 ILE A O 1
ATOM 597 N N . ASP A 1 75 ? 7.636 12.014 -6.454 1.00 91.00 75 ASP A N 1
ATOM 598 C CA . ASP A 1 75 ? 8.656 12.935 -5.966 1.00 91.00 75 ASP A CA 1
ATOM 599 C C . ASP A 1 75 ? 9.348 12.378 -4.713 1.00 91.00 75 ASP A C 1
ATOM 601 O O . ASP A 1 75 ? 8.701 11.839 -3.810 1.00 91.00 75 ASP A O 1
ATOM 605 N N . GLU A 1 76 ? 10.670 12.541 -4.652 1.00 91.75 76 GLU A N 1
ATOM 606 C CA . GLU A 1 76 ? 11.530 12.056 -3.562 1.00 91.75 76 GLU A CA 1
ATOM 607 C C . GLU A 1 76 ? 11.087 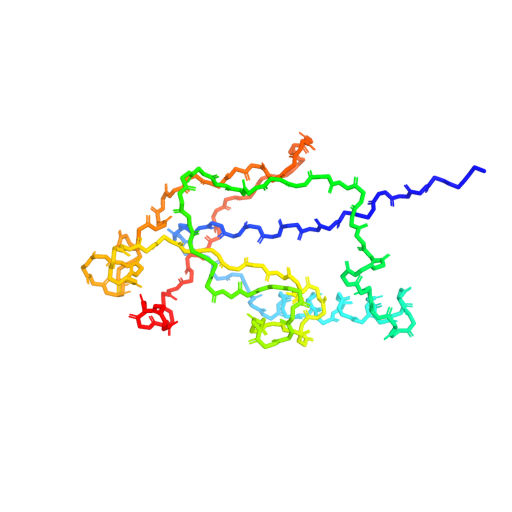12.558 -2.188 1.00 91.75 76 GLU A C 1
ATOM 609 O O . GLU A 1 76 ? 11.016 11.783 -1.240 1.00 91.75 76 GLU A O 1
ATOM 614 N N . GLU A 1 77 ? 10.696 13.829 -2.111 1.00 93.69 77 GLU A N 1
ATOM 615 C CA . GLU A 1 77 ? 10.271 14.517 -0.886 1.00 93.69 77 GLU A CA 1
ATOM 616 C C . GLU A 1 77 ? 9.084 13.836 -0.193 1.00 93.69 77 GLU A C 1
ATOM 618 O O . GLU A 1 77 ? 8.936 13.923 1.022 1.00 93.69 77 GLU A O 1
ATOM 623 N N . THR A 1 78 ? 8.248 13.137 -0.963 1.00 90.81 78 THR A N 1
ATOM 624 C CA . THR A 1 78 ? 7.046 12.457 -0.461 1.00 90.81 78 THR A CA 1
ATOM 625 C C . THR A 1 78 ? 7.276 10.980 -0.150 1.00 90.81 78 THR A C 1
ATOM 627 O O . THR A 1 78 ? 6.428 10.337 0.464 1.00 90.81 78 THR A O 1
ATOM 630 N N . SER A 1 79 ? 8.409 10.406 -0.565 1.00 89.50 79 SER A N 1
ATOM 631 C CA . SER A 1 79 ? 8.668 8.969 -0.487 1.00 89.50 79 SER A CA 1
ATOM 632 C C . SER A 1 79 ? 9.679 8.632 0.603 1.00 89.50 79 SER A C 1
ATOM 634 O O . SER A 1 79 ? 10.880 8.848 0.461 1.00 89.50 79 SER A O 1
ATOM 636 N N . HIS A 1 80 ? 9.220 7.966 1.661 1.00 87.31 80 HIS A N 1
ATOM 637 C CA . HIS A 1 80 ? 10.101 7.462 2.722 1.00 87.31 80 HIS A CA 1
ATOM 638 C C . HIS A 1 80 ? 11.010 6.294 2.273 1.00 87.31 80 HIS A C 1
ATOM 640 O O . HIS A 1 80 ? 11.858 5.831 3.037 1.00 87.31 80 HIS A O 1
ATOM 646 N N . SER A 1 81 ? 10.816 5.772 1.057 1.00 87.44 81 SER A N 1
ATOM 647 C CA . SER A 1 81 ? 11.497 4.580 0.533 1.00 87.44 81 SER A CA 1
ATOM 648 C C . SER A 1 81 ? 12.194 4.829 -0.811 1.00 87.44 81 SER A C 1
ATOM 650 O O . SER A 1 81 ? 12.482 3.886 -1.550 1.00 87.44 81 SER A O 1
ATOM 652 N N . TRP A 1 82 ? 12.523 6.089 -1.121 1.00 90.25 82 TRP A N 1
ATOM 653 C CA . TRP A 1 82 ? 13.102 6.502 -2.406 1.00 90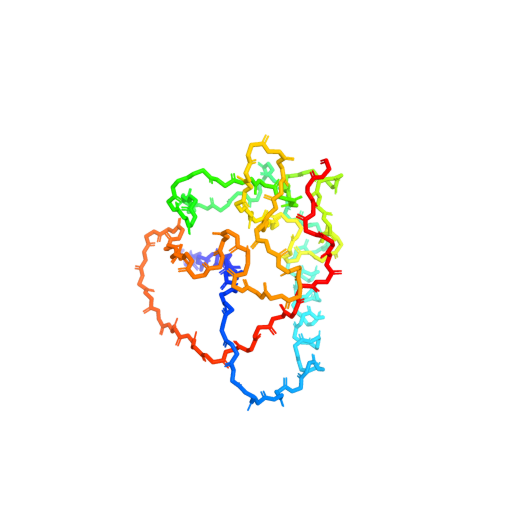.25 82 TRP A CA 1
ATOM 654 C C . TRP A 1 82 ? 14.374 5.735 -2.815 1.00 90.25 82 TRP A C 1
ATOM 656 O O . TRP A 1 82 ? 14.543 5.353 -3.985 1.00 90.25 82 TRP A O 1
ATOM 666 N N . ASP A 1 83 ? 15.239 5.451 -1.838 1.00 88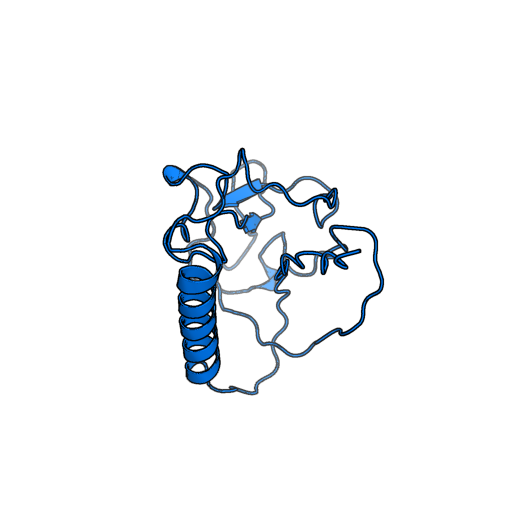.88 83 ASP A N 1
ATOM 667 C CA . ASP A 1 83 ? 16.494 4.711 -2.018 1.00 88.88 83 ASP A CA 1
ATOM 668 C C . ASP A 1 83 ? 16.299 3.195 -2.134 1.00 88.88 83 ASP A C 1
ATOM 670 O O . ASP A 1 83 ? 17.178 2.477 -2.617 1.00 88.88 83 ASP A O 1
ATOM 674 N N . VAL A 1 84 ? 15.127 2.682 -1.759 1.00 86.88 84 VAL A N 1
ATOM 675 C CA . VAL A 1 84 ? 14.750 1.294 -2.013 1.00 86.88 84 VAL A CA 1
ATOM 676 C C . VAL A 1 84 ? 14.146 1.244 -3.409 1.00 86.88 84 VAL A C 1
ATOM 678 O O . VAL A 1 84 ? 12.950 1.417 -3.594 1.00 86.88 84 VAL A O 1
ATOM 681 N N . TRP A 1 85 ? 14.966 0.978 -4.426 1.00 86.25 85 TRP A N 1
ATOM 682 C CA . TRP A 1 85 ? 14.593 1.166 -5.842 1.00 86.25 85 TRP A CA 1
ATOM 683 C C . TRP A 1 85 ? 13.303 0.462 -6.286 1.00 86.25 85 TRP A C 1
ATOM 685 O O . TRP A 1 85 ? 12.626 0.919 -7.200 1.00 86.25 85 TRP A O 1
ATOM 695 N N . THR A 1 86 ? 12.947 -0.648 -5.637 1.00 83.06 86 THR A N 1
ATOM 696 C CA . THR A 1 86 ? 11.704 -1.398 -5.909 1.00 83.06 86 THR A CA 1
ATOM 697 C C . THR A 1 86 ? 10.453 -0.785 -5.271 1.00 83.06 86 THR A C 1
ATOM 699 O O . THR A 1 86 ? 9.347 -1.202 -5.592 1.00 83.06 86 THR A O 1
ATOM 702 N N . GLN A 1 87 ? 10.626 0.180 -4.370 1.00 86.56 87 GLN A N 1
ATOM 703 C CA . GLN A 1 87 ? 9.585 0.860 -3.594 1.00 86.56 87 GLN A CA 1
ATOM 704 C C . GLN A 1 87 ? 9.594 2.375 -3.815 1.00 86.56 87 GLN A C 1
ATOM 706 O O . GLN A 1 87 ? 8.747 3.065 -3.271 1.00 86.56 87 GLN A O 1
ATOM 711 N N . ARG A 1 88 ? 10.492 2.890 -4.663 1.00 88.44 88 ARG A N 1
ATOM 712 C CA . ARG A 1 88 ? 10.662 4.324 -4.922 1.00 88.44 88 ARG A CA 1
ATOM 713 C C . ARG A 1 88 ? 9.343 5.081 -5.127 1.00 88.44 88 ARG A C 1
ATOM 715 O O . ARG A 1 88 ? 9.171 6.158 -4.568 1.00 88.44 88 ARG A O 1
ATOM 722 N N . TYR A 1 89 ? 8.438 4.489 -5.908 1.00 88.62 89 TYR A N 1
ATOM 723 C CA . TYR A 1 89 ? 7.118 5.028 -6.254 1.00 88.62 89 TYR A CA 1
ATOM 724 C C . TYR A 1 89 ? 5.963 4.320 -5.521 1.00 88.62 89 TYR A C 1
ATOM 726 O O . TYR A 1 89 ? 4.829 4.324 -5.996 1.00 88.62 89 TYR A O 1
ATOM 734 N N . ALA A 1 90 ? 6.247 3.625 -4.416 1.00 89.38 90 ALA A N 1
ATOM 735 C CA . ALA A 1 90 ? 5.221 2.989 -3.601 1.00 89.38 90 ALA A CA 1
ATOM 736 C C . ALA A 1 90 ? 4.403 4.045 -2.853 1.00 89.38 90 ALA A C 1
ATOM 738 O O . ALA A 1 90 ? 4.922 5.101 -2.501 1.00 89.38 90 ALA A O 1
ATOM 739 N N . TYR A 1 91 ? 3.134 3.725 -2.607 1.00 91.81 91 TYR A N 1
ATOM 740 C CA . TYR A 1 91 ? 2.207 4.550 -1.842 1.00 91.81 91 TYR A CA 1
ATOM 741 C C . TYR A 1 91 ? 1.765 3.809 -0.585 1.00 91.81 91 TYR A C 1
ATOM 743 O O . TYR A 1 91 ? 1.358 2.646 -0.663 1.00 91.81 91 TYR A O 1
ATOM 751 N N . ASP A 1 92 ? 1.765 4.524 0.533 1.00 90.62 92 ASP A N 1
ATOM 752 C CA . ASP A 1 92 ? 1.159 4.098 1.786 1.00 90.62 92 ASP A CA 1
ATOM 753 C C . ASP A 1 92 ? -0.174 4.825 1.958 1.00 90.62 92 ASP A C 1
ATOM 755 O O . ASP A 1 92 ? -0.231 6.057 1.928 1.00 90.62 92 ASP A O 1
ATOM 759 N N . PHE A 1 93 ? -1.250 4.070 2.168 1.00 93.19 93 PHE A N 1
ATOM 760 C CA . PHE A 1 93 ? -2.587 4.622 2.371 1.00 93.19 93 PHE A CA 1
ATOM 761 C C . PHE A 1 93 ? -3.077 4.360 3.792 1.00 93.19 93 PHE A C 1
ATOM 763 O O . PHE A 1 93 ? -2.963 3.246 4.307 1.00 93.19 93 PHE A O 1
ATOM 770 N N . VAL A 1 94 ? -3.702 5.368 4.393 1.00 92.75 94 VAL A N 1
ATOM 771 C CA . VAL A 1 94 ? -4.342 5.288 5.712 1.00 92.75 94 VAL A CA 1
ATOM 772 C C . VAL A 1 94 ? -5.752 5.867 5.651 1.00 92.75 94 VAL A C 1
ATOM 774 O O . VAL A 1 94 ? -6.073 6.650 4.763 1.00 92.75 94 VAL A O 1
ATOM 777 N N . ILE A 1 95 ? -6.614 5.499 6.595 1.00 95.00 95 ILE A N 1
ATOM 778 C CA . ILE A 1 95 ? -7.898 6.184 6.786 1.00 95.00 95 ILE A CA 1
ATOM 779 C C . ILE A 1 95 ? -7.722 7.148 7.949 1.00 95.00 95 ILE A C 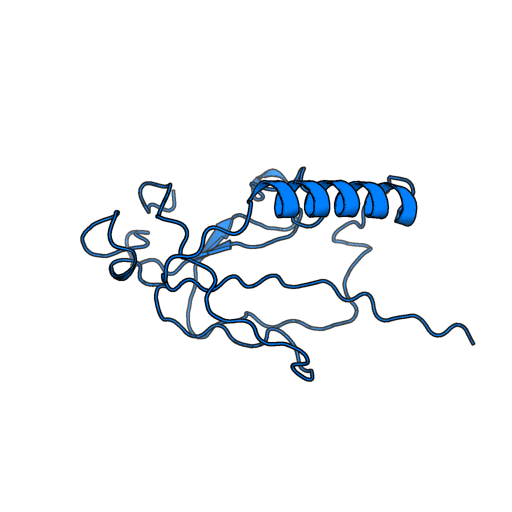1
ATOM 781 O O . ILE A 1 95 ? -7.258 6.727 9.009 1.00 95.00 95 ILE A O 1
ATOM 785 N N . THR A 1 96 ? -8.107 8.408 7.757 1.00 95.06 96 THR A N 1
ATOM 786 C CA . THR A 1 96 ? -8.085 9.430 8.805 1.00 95.06 96 THR A CA 1
ATOM 787 C C . THR A 1 96 ? -9.481 9.941 9.133 1.00 95.06 96 THR A C 1
ATOM 789 O O . THR A 1 96 ? -10.357 9.976 8.266 1.00 95.06 96 THR A O 1
ATOM 792 N N . ASP A 1 97 ? -9.687 10.377 10.373 1.00 94.38 97 ASP A N 1
ATOM 793 C CA . ASP A 1 97 ? -10.847 11.197 10.722 1.00 94.38 97 ASP A CA 1
ATOM 794 C C . ASP A 1 97 ? -10.674 12.662 10.276 1.00 94.38 97 ASP A C 1
ATOM 796 O O . ASP A 1 97 ? -9.697 13.035 9.622 1.00 94.38 97 ASP A O 1
ATOM 800 N N . ALA A 1 98 ? -11.648 13.509 10.622 1.00 93.44 98 ALA A N 1
ATOM 801 C CA . ALA A 1 98 ? -11.649 14.925 10.257 1.00 93.44 98 ALA A CA 1
ATOM 802 C C . ALA A 1 98 ? -10.522 15.739 10.923 1.00 93.44 98 ALA A C 1
ATOM 804 O O . ALA A 1 98 ? -10.291 16.882 10.535 1.00 93.44 98 ALA A O 1
ATOM 805 N N . GLN A 1 99 ? -9.848 15.179 11.929 1.00 92.19 99 GLN A N 1
ATOM 806 C CA . GLN A 1 99 ? -8.731 15.791 12.642 1.00 92.19 99 GLN A CA 1
ATOM 807 C C . GLN A 1 99 ? -7.376 15.222 12.188 1.00 92.19 99 GLN A C 1
ATOM 809 O O . GLN A 1 99 ? -6.352 15.624 12.733 1.00 92.19 99 GLN A O 1
ATOM 814 N N . GLY A 1 100 ? -7.357 14.305 11.212 1.00 90.75 100 GLY A N 1
ATOM 815 C CA . GLY A 1 100 ? -6.132 13.672 10.715 1.00 90.75 100 GLY A CA 1
ATOM 816 C C . GLY A 1 100 ? -5.645 12.486 11.557 1.00 90.75 100 GLY A C 1
ATOM 817 O O . GLY A 1 100 ? -4.558 11.970 11.304 1.00 90.75 100 GLY A O 1
ATOM 818 N N . SER A 1 101 ? -6.419 12.018 12.547 1.00 92.06 101 SER A N 1
ATOM 819 C CA . SER A 1 101 ? -6.046 10.826 13.323 1.00 92.06 101 SER A CA 1
ATOM 820 C C . SER A 1 101 ? -6.279 9.563 12.506 1.00 92.06 101 SER A C 1
ATOM 822 O O . SER A 1 101 ? -7.320 9.430 11.866 1.00 92.06 101 SER A O 1
ATOM 824 N N . THR A 1 102 ? -5.356 8.603 12.569 1.00 92.06 102 THR A N 1
ATOM 825 C CA . THR A 1 102 ? -5.497 7.295 11.896 1.00 92.06 102 THR A CA 1
ATOM 826 C C . THR A 1 102 ? -6.195 6.225 12.745 1.00 92.06 102 THR A C 1
ATOM 828 O O . THR A 1 102 ? -6.474 5.126 12.255 1.00 92.06 102 THR A O 1
ATOM 831 N N . TYR A 1 103 ? -6.491 6.531 14.010 1.00 92.62 103 TYR A N 1
ATOM 832 C CA . TYR A 1 103 ? -7.052 5.590 14.978 1.00 92.62 103 TYR A CA 1
ATOM 833 C C . TYR A 1 103 ? -8.037 6.256 15.948 1.00 92.62 103 TYR A C 1
ATOM 835 O O . TYR A 1 103 ? -8.049 7.477 16.125 1.00 92.62 103 TYR A O 1
ATOM 843 N N . SER A 1 104 ? -8.826 5.420 16.624 1.00 93.69 104 SER A N 1
ATOM 844 C CA . SER A 1 104 ? -9.660 5.774 17.770 1.00 93.69 104 SER A CA 1
ATOM 845 C C . SER A 1 104 ? -9.431 4.779 18.909 1.00 93.69 104 SER A C 1
ATOM 847 O O . SER A 1 104 ? -9.667 3.579 18.753 1.00 93.69 104 SER A O 1
ATOM 849 N N . GLY A 1 105 ? -8.962 5.265 20.060 1.00 91.06 105 GLY A N 1
ATOM 850 C CA . GLY A 1 105 ? -8.637 4.434 21.223 1.00 91.06 105 GLY A CA 1
ATOM 851 C C . GLY A 1 105 ? -7.133 4.321 21.468 1.00 91.06 105 GLY A C 1
ATOM 852 O O . GLY A 1 105 ? -6.432 5.330 21.458 1.00 91.06 105 GLY A O 1
ATOM 853 N N . GLU A 1 106 ? -6.646 3.109 21.724 1.00 89.50 106 GLU A N 1
ATOM 854 C CA . GLU A 1 106 ? -5.261 2.862 22.130 1.00 89.50 106 GLU A CA 1
ATOM 855 C C . GLU A 1 106 ? -4.349 2.681 20.911 1.00 89.50 106 GLU A C 1
ATOM 857 O O . GLU A 1 106 ? -4.542 1.765 20.119 1.00 89.50 106 GLU A O 1
ATOM 862 N N . VAL A 1 107 ? -3.292 3.493 20.798 1.00 87.31 107 VAL A N 1
ATOM 863 C CA . VAL A 1 107 ? -2.312 3.438 19.684 1.00 87.31 107 VAL A CA 1
ATOM 864 C C . VAL A 1 107 ? -1.685 2.052 19.517 1.00 87.31 107 VAL A C 1
ATOM 866 O O . VAL A 1 107 ? -1.329 1.646 18.419 1.00 87.31 107 VAL A O 1
ATOM 869 N N . GLN A 1 108 ? -1.520 1.310 20.612 1.00 86.12 108 GLN A N 1
ATOM 870 C CA . GLN A 1 108 ? -0.894 -0.014 20.580 1.00 86.12 108 GLN A CA 1
ATOM 871 C C . GLN A 1 108 ? -1.866 -1.133 20.182 1.00 86.12 108 GLN A C 1
ATOM 873 O O . GLN A 1 108 ? -1.426 -2.252 19.904 1.00 86.12 108 GLN A O 1
ATOM 878 N N . ASP A 1 109 ? -3.172 -0.855 20.150 1.00 88.19 109 ASP A N 1
ATOM 879 C CA . ASP A 1 109 ? -4.170 -1.788 19.649 1.00 88.19 109 ASP A CA 1
ATOM 880 C C . ASP A 1 109 ? -4.382 -1.573 18.148 1.00 88.19 109 ASP A C 1
ATOM 882 O O . ASP A 1 109 ? -4.873 -0.547 17.687 1.00 88.19 109 ASP A O 1
ATOM 886 N N . MET A 1 110 ? -4.054 -2.587 17.354 1.00 85.50 110 MET A N 1
ATOM 887 C CA . MET A 1 110 ? -4.229 -2.539 15.902 1.00 85.50 110 MET A CA 1
ATOM 888 C C . MET A 1 110 ? -5.697 -2.374 15.507 1.00 85.50 110 MET A C 1
ATOM 890 O O . MET A 1 110 ? -5.979 -1.778 14.471 1.00 85.50 110 MET A O 1
ATOM 894 N N . GLN A 1 111 ? -6.633 -2.864 16.328 1.00 90.94 111 GLN A N 1
ATOM 895 C CA . GLN A 1 111 ? -8.063 -2.720 16.054 1.00 90.94 111 GLN A CA 1
ATOM 896 C C . GLN A 1 111 ? -8.558 -1.280 16.209 1.00 90.94 111 GLN A C 1
ATOM 898 O O . GLN A 1 111 ? -9.624 -0.958 15.687 1.00 90.94 111 GLN A O 1
ATOM 903 N N . SER A 1 112 ? -7.788 -0.409 16.869 1.00 92.44 112 SER A N 1
ATOM 904 C CA . SER A 1 112 ? -8.106 1.013 16.973 1.00 92.44 112 SER A CA 1
ATOM 905 C C . SER A 1 112 ? -7.892 1.773 15.662 1.00 92.44 112 SER A C 1
ATOM 907 O O . SER A 1 112 ? -8.453 2.854 15.510 1.00 92.44 112 SER A O 1
ATOM 909 N N . TYR A 1 113 ? -7.133 1.240 14.699 1.00 92.75 113 TYR A N 1
ATOM 910 C CA . TYR A 1 113 ? -6.860 1.921 13.430 1.00 92.75 113 TYR A CA 1
ATOM 911 C C . TYR A 1 113 ? -8.036 1.822 12.461 1.00 92.75 113 TYR A C 1
ATOM 913 O O . TYR A 1 113 ? -8.549 0.738 12.186 1.00 92.75 113 TYR A O 1
ATOM 921 N N . TYR A 1 114 ? -8.420 2.946 11.855 1.00 94.19 114 TYR A N 1
ATOM 922 C CA . TYR A 1 114 ? -9.597 3.014 10.984 1.00 94.19 114 TYR A CA 1
ATOM 923 C C . TYR A 1 114 ? -9.476 2.146 9.720 1.00 94.19 114 TYR A C 1
ATOM 925 O O . TYR A 1 114 ? -10.488 1.681 9.184 1.00 94.19 114 TYR A O 1
ATOM 933 N N . CYS A 1 115 ? -8.248 1.912 9.245 1.00 92.62 115 CYS A N 1
ATOM 934 C CA . CYS A 1 115 ? -7.963 1.039 8.106 1.00 92.62 115 CYS A CA 1
ATOM 935 C C . CYS A 1 115 ? -7.958 -0.457 8.465 1.00 92.62 115 CYS A C 1
ATOM 937 O O . CYS A 1 115 ? -8.033 -1.300 7.567 1.00 92.62 115 CYS A O 1
ATOM 939 N N . TYR A 1 116 ? -7.892 -0.814 9.752 1.00 91.06 116 TYR A N 1
ATOM 940 C CA . TYR A 1 116 ? -7.800 -2.206 10.169 1.00 91.06 116 TYR A CA 1
ATOM 941 C C . TYR A 1 116 ? -9.068 -2.985 9.799 1.00 91.06 116 TYR A C 1
ATOM 943 O O . TYR A 1 116 ? -10.197 -2.528 9.986 1.00 91.06 116 TYR A O 1
ATOM 951 N N . GLY A 1 117 ? -8.884 -4.182 9.238 1.00 89.81 117 GLY A N 1
ATOM 952 C CA . GLY A 1 117 ? -9.982 -5.047 8.799 1.00 89.81 117 GLY A CA 1
ATOM 953 C C . GLY A 1 117 ? -10.743 -4.562 7.558 1.00 89.81 117 GLY A C 1
ATOM 954 O O . GLY A 1 117 ? -11.716 -5.209 7.170 1.00 89.81 117 GLY A O 1
ATOM 955 N N . LYS A 1 118 ? -10.327 -3.460 6.916 1.00 92.12 118 LYS A N 1
ATOM 956 C CA . LYS A 1 118 ? -10.888 -3.033 5.628 1.00 92.12 118 LYS A CA 1
ATOM 957 C C . LYS A 1 118 ? -10.442 -3.965 4.505 1.00 92.12 118 LYS A C 1
ATOM 959 O O . LYS A 1 118 ? -9.350 -4.531 4.537 1.00 92.12 118 LYS A O 1
ATOM 964 N N . TYR A 1 119 ? -11.300 -4.114 3.499 1.00 91.38 119 TYR A N 1
ATOM 965 C CA . TYR A 1 119 ? -10.963 -4.889 2.313 1.00 91.38 119 TYR A CA 1
ATOM 966 C C . TYR A 1 119 ? -9.870 -4.200 1.504 1.00 91.38 119 TYR A C 1
ATOM 968 O O . TYR A 1 119 ? -9.918 -2.993 1.273 1.00 91.38 119 TYR A O 1
ATOM 976 N N . VAL A 1 120 ? -8.937 -5.011 1.018 1.00 89.38 120 VAL A N 1
ATOM 977 C CA . VAL A 1 120 ? -7.979 -4.621 -0.008 1.00 89.38 120 VAL A CA 1
ATOM 978 C C . VAL A 1 120 ? -8.429 -5.249 -1.319 1.00 89.38 120 VAL A C 1
ATOM 980 O O . VAL A 1 120 ? -8.591 -6.466 -1.419 1.00 89.38 120 VAL A O 1
ATOM 983 N N . LEU A 1 121 ? -8.670 -4.408 -2.316 1.00 91.75 121 LEU A N 1
ATOM 984 C CA . LEU A 1 121 ? -9.178 -4.809 -3.619 1.00 91.75 121 LEU A CA 1
ATOM 985 C C . LEU A 1 121 ? -8.040 -5.042 -4.610 1.00 91.75 121 LEU A C 1
ATOM 987 O O . LEU A 1 121 ? -6.973 -4.436 -4.523 1.00 91.75 121 LEU A O 1
ATOM 991 N N . ALA A 1 122 ? -8.301 -5.877 -5.616 1.00 91.69 122 ALA A N 1
ATOM 992 C CA . ALA A 1 122 ? -7.392 -6.023 -6.744 1.00 91.69 122 ALA A CA 1
ATOM 993 C C . ALA A 1 122 ? -7.224 -4.667 -7.468 1.00 91.69 122 ALA A C 1
ATOM 995 O O . ALA A 1 122 ? -8.239 -4.075 -7.873 1.00 91.69 122 ALA A O 1
ATOM 996 N N . PRO A 1 123 ? -5.978 -4.187 -7.651 1.00 91.88 123 PRO A N 1
ATOM 997 C CA . PRO A 1 123 ? -5.699 -2.885 -8.253 1.00 91.88 123 PRO A CA 1
ATOM 998 C C . PRO A 1 123 ? -5.797 -2.910 -9.783 1.00 91.88 123 PRO A C 1
ATOM 1000 O O . PRO A 1 123 ? -5.849 -1.859 -10.401 1.00 91.88 123 PRO A O 1
ATOM 1003 N N . ALA A 1 124 ? -5.844 -4.083 -10.410 1.00 92.56 124 ALA A N 1
ATOM 1004 C CA . ALA A 1 124 ? -6.012 -4.241 -11.851 1.00 92.56 124 ALA A CA 1
ATOM 1005 C C . ALA A 1 124 ? -6.789 -5.530 -12.154 1.00 92.56 124 ALA A C 1
ATOM 1007 O O . ALA A 1 124 ? -6.937 -6.400 -11.290 1.00 92.56 124 ALA A O 1
ATOM 1008 N N . SER A 1 125 ? -7.285 -5.651 -13.385 1.00 90.50 125 SER A N 1
ATOM 1009 C CA . SER A 1 125 ? -7.900 -6.892 -13.867 1.00 90.50 125 SER A CA 1
ATOM 1010 C C . SER A 1 125 ? -6.847 -7.988 -14.027 1.00 90.50 125 SER A C 1
ATOM 1012 O O . SER A 1 125 ? -5.743 -7.728 -14.499 1.00 90.50 125 SER A O 1
ATOM 1014 N N . GLY A 1 126 ? -7.191 -9.225 -13.673 1.00 89.31 126 GLY A N 1
ATOM 1015 C CA . GLY A 1 126 ? -6.284 -10.360 -13.809 1.00 89.31 126 GLY A CA 1
ATOM 1016 C C . GLY A 1 126 ? -6.801 -11.618 -13.124 1.00 89.31 126 GLY A C 1
ATOM 1017 O O . GLY A 1 126 ? -7.916 -11.652 -12.604 1.00 89.31 126 GLY A O 1
ATOM 1018 N N . VAL A 1 127 ? -5.967 -12.656 -13.123 1.00 91.06 127 VAL A N 1
ATOM 1019 C CA . VAL A 1 127 ? -6.232 -13.922 -12.434 1.00 91.06 127 VAL A CA 1
ATOM 1020 C C . VAL A 1 127 ? -5.327 -14.007 -11.213 1.00 91.06 127 VAL A C 1
ATOM 1022 O O . VAL A 1 127 ? -4.110 -13.873 -11.324 1.00 91.06 127 VAL A O 1
ATOM 1025 N N . VAL A 1 128 ? -5.916 -14.244 -10.041 1.00 89.00 128 VAL A N 1
ATOM 1026 C CA . VAL A 1 128 ? -5.147 -14.509 -8.820 1.00 89.00 128 VAL A CA 1
ATOM 1027 C C . VAL A 1 128 ? -4.517 -15.897 -8.937 1.00 89.00 128 VAL A C 1
ATOM 1029 O O . VAL A 1 128 ? -5.231 -16.895 -8.995 1.00 89.00 128 VAL A O 1
ATOM 1032 N N . VAL A 1 129 ? -3.184 -15.954 -8.981 1.00 90.69 129 VAL A N 1
ATOM 1033 C CA . VAL A 1 129 ? -2.420 -17.211 -9.116 1.00 90.69 129 VAL A CA 1
ATOM 1034 C C . VAL A 1 129 ? -1.916 -17.766 -7.779 1.00 90.69 129 VAL A C 1
ATOM 1036 O O . VAL A 1 129 ? -1.740 -18.972 -7.642 1.00 90.69 129 VAL A O 1
ATOM 1039 N N . GLU A 1 130 ? -1.715 -16.905 -6.780 1.00 87.88 130 GLU A N 1
ATOM 1040 C CA . GLU A 1 130 ? -1.364 -17.276 -5.405 1.00 8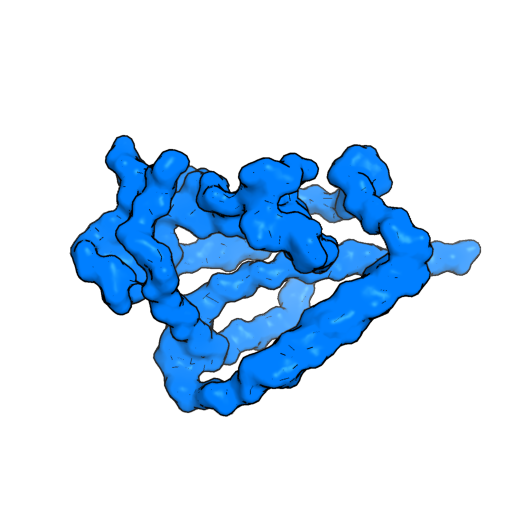7.88 130 GLU A CA 1
ATOM 1041 C C . GLU A 1 130 ? -2.022 -16.278 -4.448 1.00 87.88 130 GLU A C 1
ATOM 1043 O O . GLU A 1 130 ? -2.013 -15.071 -4.690 1.00 87.88 130 GLU A O 1
ATOM 1048 N N . ALA A 1 131 ? -2.568 -16.785 -3.345 1.00 84.56 131 ALA A N 1
ATOM 1049 C CA . ALA A 1 131 ? -2.960 -15.986 -2.194 1.00 84.56 131 ALA A CA 1
ATOM 1050 C C . ALA A 1 131 ? -2.307 -16.591 -0.951 1.00 84.56 131 ALA A C 1
ATOM 1052 O O . ALA A 1 131 ? -2.303 -17.811 -0.765 1.00 84.56 131 ALA A O 1
ATOM 1053 N N . ARG A 1 132 ? -1.735 -15.732 -0.110 1.00 78.50 132 ARG A N 1
ATOM 1054 C CA . ARG A 1 132 ? -1.107 -16.115 1.150 1.00 78.50 132 ARG A CA 1
ATOM 1055 C C . ARG A 1 132 ? -1.837 -15.428 2.286 1.00 78.50 132 ARG A C 1
ATOM 1057 O O . ARG A 1 132 ? -2.085 -14.230 2.231 1.00 78.50 132 ARG A O 1
ATOM 1064 N N . ASP A 1 133 ? -2.119 -16.212 3.309 1.00 75.75 133 ASP A N 1
ATOM 1065 C CA . ASP A 1 133 ? -2.573 -15.747 4.611 1.00 75.75 133 ASP A CA 1
ATOM 1066 C C . ASP A 1 133 ? -1.525 -16.166 5.664 1.00 75.75 133 ASP A C 1
ATOM 1068 O O . ASP A 1 133 ? -0.605 -16.940 5.363 1.00 75.75 133 ASP A O 1
ATOM 1072 N N . CYS A 1 134 ? -1.680 -15.686 6.897 1.00 67.62 134 CYS A N 1
ATOM 1073 C CA . CYS A 1 134 ? -0.873 -16.003 8.080 1.00 67.62 134 CYS A CA 1
ATOM 1074 C C . CYS A 1 134 ? 0.457 -15.243 8.228 1.00 67.62 134 CYS A C 1
ATOM 1076 O O . CYS A 1 134 ? 1.312 -15.673 9.012 1.00 67.62 134 CYS A O 1
ATOM 1078 N N . ASP A 1 135 ? 0.650 -14.129 7.520 1.00 71.94 135 ASP A N 1
ATOM 1079 C CA . ASP A 1 135 ? 1.748 -13.211 7.830 1.00 71.94 135 ASP A CA 1
ATOM 1080 C C . ASP A 1 135 ? 1.375 -12.350 9.053 1.00 71.94 135 ASP A C 1
ATOM 1082 O O . ASP A 1 135 ? 0.269 -11.812 9.113 1.00 71.94 135 ASP A O 1
ATOM 1086 N N . PRO A 1 136 ? 2.257 -12.244 10.066 1.00 70.00 136 PRO A N 1
ATOM 1087 C CA . PRO A 1 136 ? 1.919 -11.565 11.301 1.00 70.00 136 PRO A CA 1
ATOM 1088 C C . PRO A 1 136 ? 1.915 -10.051 11.141 1.00 70.00 136 PRO A C 1
ATOM 1090 O O . PRO A 1 136 ? 2.737 -9.460 10.440 1.00 70.00 136 PRO A O 1
ATOM 1093 N N . ASP A 1 137 ? 1.055 -9.445 11.941 1.00 74.56 137 ASP A N 1
ATOM 1094 C CA . ASP A 1 137 ? 0.930 -8.003 12.051 1.00 74.56 137 ASP A CA 1
ATOM 1095 C C . ASP A 1 137 ? 2.209 -7.343 12.501 1.00 74.56 137 ASP A C 1
ATOM 1097 O O . ASP A 1 137 ? 2.827 -7.768 13.486 1.00 74.56 137 ASP A O 1
ATOM 1101 N N . THR A 1 138 ? 2.557 -6.264 11.806 1.00 73.62 138 THR A N 1
ATOM 1102 C CA . THR A 1 138 ? 3.580 -5.346 12.283 1.00 73.62 138 THR A CA 1
ATOM 1103 C C . THR A 1 138 ? 2.925 -4.416 13.300 1.00 73.62 138 THR A C 1
ATOM 1105 O O . THR A 1 138 ? 1.969 -3.730 12.937 1.00 73.62 138 THR A O 1
ATOM 1108 N N . PRO A 1 139 ? 3.386 -4.405 14.564 1.00 71.31 139 PRO A N 1
ATOM 1109 C CA . PRO A 1 139 ? 2.874 -3.472 15.556 1.00 71.31 139 PRO A CA 1
ATOM 1110 C C . PRO A 1 139 ? 3.030 -2.029 15.064 1.00 71.31 139 PRO A C 1
ATOM 1112 O O . PRO A 1 139 ? 4.032 -1.736 14.401 1.00 71.31 139 PRO A O 1
ATOM 1115 N N . PRO A 1 140 ? 2.091 -1.133 15.398 1.00 72.75 140 PRO A N 1
ATOM 1116 C CA . PRO A 1 140 ? 2.233 0.274 15.071 1.00 72.75 140 PRO A CA 1
ATOM 1117 C C . PRO A 1 140 ? 3.548 0.827 15.630 1.00 72.75 140 PRO A C 1
ATOM 1119 O O . PRO A 1 140 ? 3.851 0.675 16.813 1.00 72.75 140 PRO A O 1
ATOM 1122 N N . ALA A 1 141 ? 4.360 1.419 14.756 1.00 64.00 141 ALA A N 1
ATOM 1123 C CA . ALA A 1 141 ? 5.668 1.975 15.111 1.00 64.00 141 ALA A CA 1
ATOM 1124 C C . ALA A 1 141 ? 5.649 3.508 15.251 1.00 64.00 141 ALA A C 1
ATOM 1126 O O . ALA A 1 141 ? 6.616 4.087 15.739 1.00 64.00 141 ALA A O 1
ATOM 1127 N N . LEU A 1 142 ? 4.559 4.148 14.819 1.00 64.25 142 LEU A N 1
ATOM 1128 C CA . LEU A 1 142 ? 4.363 5.598 14.791 1.00 64.25 142 LEU A CA 1
ATOM 1129 C C . LEU A 1 142 ? 3.218 5.994 15.734 1.00 64.25 142 LEU A C 1
ATOM 1131 O O . LEU A 1 142 ? 2.381 5.162 16.081 1.00 64.25 142 LEU A O 1
ATOM 1135 N N . ASP A 1 143 ? 3.160 7.266 16.126 1.00 66.94 143 ASP A N 1
ATOM 1136 C CA . ASP A 1 143 ? 2.157 7.810 17.059 1.00 66.94 143 ASP A CA 1
ATOM 1137 C C . ASP A 1 143 ? 0.746 7.974 16.450 1.00 66.94 143 ASP A C 1
ATOM 1139 O O . ASP A 1 143 ? -0.193 8.389 17.135 1.00 66.94 143 ASP A O 1
ATOM 1143 N N . GLY A 1 144 ? 0.586 7.596 15.177 1.00 60.25 144 GLY A N 1
ATOM 1144 C CA . GLY A 1 144 ? -0.697 7.491 14.488 1.00 60.25 144 GLY A CA 1
ATOM 1145 C C . GLY A 1 144 ? -1.257 8.818 13.974 1.00 60.25 144 GLY A C 1
ATOM 1146 O O . GLY A 1 144 ? -2.446 8.870 13.643 1.00 60.25 144 GLY A O 1
ATOM 1147 N N . ARG A 1 145 ? -0.440 9.874 13.901 1.00 61.72 145 ARG A N 1
ATOM 1148 C CA . ARG A 1 145 ? -0.821 11.166 13.317 1.00 61.72 145 ARG A CA 1
ATOM 1149 C C . ARG A 1 145 ? -0.271 11.330 11.904 1.00 61.72 145 ARG A C 1
ATOM 1151 O O . ARG A 1 145 ? 0.824 10.867 11.608 1.00 61.72 145 ARG A O 1
ATOM 1158 N N . VAL A 1 146 ? -1.064 11.981 11.058 1.00 59.50 146 VAL A N 1
ATOM 1159 C CA . VAL A 1 146 ? -0.631 12.519 9.765 1.00 59.50 146 VAL A CA 1
ATOM 1160 C C . VAL A 1 146 ? -0.469 14.022 9.962 1.00 59.50 146 VAL A C 1
ATOM 1162 O O . VAL A 1 146 ? -1.444 14.684 10.321 1.00 59.50 146 VAL A O 1
ATOM 1165 N N . ASP A 1 147 ? 0.760 14.517 9.857 1.00 54.50 147 ASP A N 1
ATOM 1166 C CA . ASP A 1 147 ? 1.125 15.934 9.949 1.00 54.50 147 ASP A CA 1
ATOM 1167 C C . ASP A 1 147 ? 0.885 16.707 8.641 1.00 54.50 147 ASP A C 1
ATOM 1169 O O . ASP A 1 147 ? 0.950 16.102 7.547 1.00 54.50 147 ASP A O 1
#

Foldseek 3Di:
DDPPDQPPLDPPDDAADDDDDDDDPPVVVVVLVVVVVVQCVVCVVPADQPVGDDHPFQWDAQADDDWDFQAFDSDQVRHPCCVSSSCNRPTDIAHADPQQFQFDDDLQDPVRGPCHPGGGHDGGDDDDPDDDDHDHGDGDPDPRGRD

Sequence (147 aa):
MEEDEPDCYLLQLRAIRRGLRMKSTTKQAIKQILGMVKMAFKYNNELPNSKTGASRIEYRLPFEGAWTVFNGGIDEETSHSWDVWTQRYAYDFVITDAQGSTYSGEVQDMQSYYCYGKYVLAPASGVVVEARDCDPDTPPALDGRVD

Secondary structure (DSSP, 8-state):
------------------------HHHHHHHHHHHHHHHHHHTTT-PPPTTT---SS----SSSS--EEEE--SSGGG-TTTTSTTTTT--EEE---TTSBSBSS-TT-GGGBTTTTPPPPPSSS---------PPPPPP-S-SB--

pLDDT: mean 77.27, std 20.45, range [24.75, 95.88]

Radius of gyration: 17.4 Å; chains: 1; bounding box: 36×34×55 Å

Organism: NCBI:txid498718